Protein AF-A0AAU0KPW9-F1 (afdb_monomer_lite)

Radius of gyration: 17.03 Å; chains: 1; bounding box: 37×22×50 Å

Structure (mmCIF, N/CA/C/O backbone):
data_AF-A0AAU0KPW9-F1
#
_entry.id   AF-A0AAU0KPW9-F1
#
loop_
_atom_site.group_PDB
_atom_site.id
_atom_site.type_symbol
_atom_site.label_atom_id
_atom_site.label_alt_id
_atom_site.label_comp_id
_atom_site.label_asym_id
_atom_site.label_entity_id
_atom_site.label_seq_id
_atom_site.pdbx_PDB_ins_code
_atom_site.Cartn_x
_atom_site.Cartn_y
_atom_site.Cartn_z
_atom_site.occupancy
_atom_site.B_iso_or_equiv
_atom_site.auth_seq_id
_atom_site.auth_comp_id
_atom_site.auth_asym_id
_atom_site.auth_atom_id
_atom_site.pdbx_PDB_model_num
ATOM 1 N N . MET A 1 1 ? 4.327 8.941 6.588 1.00 88.44 1 MET A N 1
ATOM 2 C CA . MET A 1 1 ? 3.157 8.490 5.815 1.00 88.44 1 MET A CA 1
ATOM 3 C C . MET A 1 1 ? 1.865 8.760 6.574 1.00 88.44 1 MET A C 1
ATOM 5 O O . MET A 1 1 ? 1.438 7.957 7.396 1.00 88.44 1 MET A O 1
ATOM 9 N N . THR A 1 2 ? 1.278 9.927 6.325 1.00 97.00 2 THR A N 1
ATOM 10 C CA . THR A 1 2 ? -0.090 10.319 6.681 1.00 97.00 2 THR A CA 1
ATOM 11 C C . THR A 1 2 ? -1.103 9.583 5.795 1.00 97.00 2 THR A C 1
ATOM 13 O O . THR A 1 2 ? -0.727 8.916 4.828 1.00 97.00 2 THR A O 1
ATOM 16 N N . GLY A 1 3 ? -2.402 9.715 6.085 1.00 96.94 3 GLY A N 1
ATOM 17 C CA . GLY A 1 3 ? -3.450 9.180 5.209 1.00 96.94 3 GLY A CA 1
ATOM 18 C C . GLY A 1 3 ? -3.421 9.769 3.789 1.00 96.94 3 GLY A C 1
ATOM 19 O O . GLY A 1 3 ? -3.643 9.051 2.813 1.00 96.94 3 GLY A O 1
ATOM 20 N N . PHE A 1 4 ? -3.048 11.046 3.654 1.00 97.44 4 PHE A N 1
ATOM 21 C CA . PHE A 1 4 ? -2.842 11.692 2.356 1.00 97.44 4 PHE A CA 1
ATOM 22 C C . PHE A 1 4 ? -1.650 11.094 1.596 1.00 97.44 4 PHE A C 1
ATOM 24 O O . PHE A 1 4 ? -1.779 10.750 0.423 1.00 97.44 4 PHE A O 1
ATOM 31 N N . GLU A 1 5 ? -0.513 10.899 2.269 1.00 97.50 5 GLU A N 1
ATOM 32 C CA . GLU A 1 5 ? 0.670 10.274 1.662 1.00 97.50 5 GLU A CA 1
ATOM 33 C C . GLU A 1 5 ? 0.389 8.818 1.243 1.00 97.50 5 GLU A C 1
ATOM 35 O O . GLU A 1 5 ? 0.831 8.393 0.180 1.00 97.50 5 GLU A O 1
ATOM 40 N N . LEU A 1 6 ? -0.416 8.070 2.012 1.00 97.56 6 LEU A N 1
ATOM 41 C CA . LEU A 1 6 ? -0.867 6.721 1.639 1.00 97.56 6 LEU A CA 1
ATOM 42 C C . LEU A 1 6 ? -1.727 6.733 0.363 1.00 97.56 6 LEU A C 1
ATOM 44 O O . LEU A 1 6 ? -1.587 5.865 -0.498 1.00 97.56 6 LEU A O 1
ATOM 48 N N . ARG A 1 7 ? -2.604 7.733 0.214 1.00 98.06 7 ARG A N 1
ATOM 49 C CA . ARG A 1 7 ? -3.399 7.911 -1.008 1.00 98.06 7 ARG A CA 1
ATOM 50 C C . ARG A 1 7 ? -2.513 8.205 -2.218 1.00 98.06 7 ARG A C 1
ATOM 52 O O . ARG A 1 7 ? -2.770 7.661 -3.291 1.00 98.06 7 ARG A O 1
ATOM 59 N N . LEU A 1 8 ? -1.502 9.060 -2.056 1.00 97.88 8 LEU A N 1
ATOM 60 C CA . LEU A 1 8 ? -0.535 9.350 -3.116 1.00 97.88 8 LEU A CA 1
ATOM 61 C C . LEU A 1 8 ? 0.264 8.106 -3.499 1.00 97.88 8 LEU A C 1
ATOM 63 O O . LEU A 1 8 ? 0.371 7.818 -4.685 1.00 97.88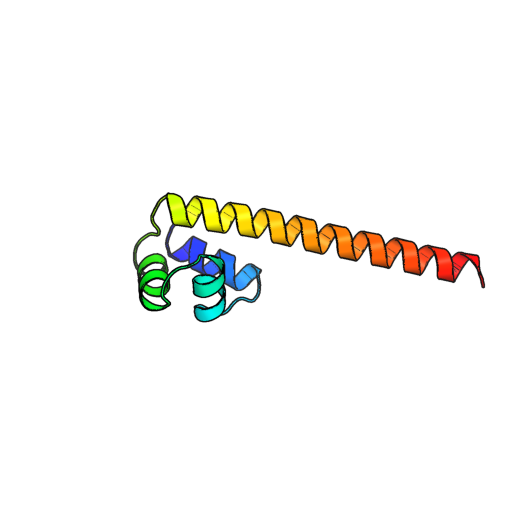 8 LEU A O 1
ATOM 67 N N . TRP A 1 9 ? 0.743 7.342 -2.515 1.00 97.31 9 TRP A N 1
ATOM 68 C CA . TRP A 1 9 ? 1.476 6.096 -2.737 1.00 97.31 9 TRP A CA 1
ATOM 69 C C . TRP A 1 9 ? 0.723 5.139 -3.666 1.00 97.31 9 TRP A C 1
ATOM 71 O O . TRP A 1 9 ? 1.243 4.791 -4.724 1.00 97.31 9 TRP A O 1
ATOM 81 N N . ARG A 1 10 ? -0.527 4.775 -3.343 1.00 97.94 10 ARG A N 1
ATOM 82 C CA . ARG A 1 10 ? -1.271 3.834 -4.197 1.00 97.94 10 ARG A CA 1
ATOM 83 C C . ARG A 1 10 ? -1.576 4.408 -5.581 1.00 97.94 10 ARG A C 1
ATOM 85 O O . ARG A 1 10 ? -1.584 3.665 -6.547 1.00 97.94 10 ARG A O 1
ATOM 92 N N . ARG A 1 11 ? -1.803 5.722 -5.701 1.00 97.56 11 ARG A N 1
ATOM 93 C CA . ARG A 1 11 ? -2.038 6.363 -7.003 1.00 97.56 11 ARG A CA 1
ATOM 94 C C . ARG A 1 11 ? -0.777 6.373 -7.860 1.00 97.56 11 ARG A C 1
ATOM 96 O O . ARG A 1 11 ? -0.887 6.202 -9.063 1.00 97.56 11 ARG A O 1
ATOM 103 N N . GLY A 1 12 ? 0.399 6.532 -7.251 1.00 95.62 12 GLY A N 1
ATOM 104 C CA . GLY A 1 12 ? 1.683 6.411 -7.944 1.00 95.62 12 GLY A CA 1
ATOM 105 C C . GLY A 1 12 ? 1.953 5.003 -8.484 1.00 95.62 12 GLY A C 1
ATOM 106 O O . GLY A 1 12 ? 2.701 4.863 -9.442 1.00 95.62 12 GLY A O 1
ATOM 107 N N . LEU A 1 13 ? 1.314 3.982 -7.905 1.00 94.75 13 LEU A N 1
ATOM 108 C CA . LEU A 1 13 ? 1.330 2.596 -8.388 1.00 94.75 13 LEU A CA 1
ATOM 109 C C . LEU A 1 13 ? 0.150 2.262 -9.321 1.00 94.75 13 LEU A C 1
ATOM 111 O O . LEU A 1 13 ? -0.020 1.107 -9.693 1.00 94.75 13 LEU A O 1
ATOM 115 N N . ASP A 1 14 ? -0.685 3.248 -9.660 1.00 96.44 14 ASP A N 1
ATOM 116 C CA . ASP A 1 14 ? -1.948 3.075 -10.392 1.00 96.44 14 ASP A CA 1
ATOM 117 C C . ASP A 1 14 ? -2.932 2.080 -9.738 1.00 96.44 14 ASP A C 1
ATOM 119 O O . ASP A 1 14 ? -3.658 1.325 -10.381 1.00 96.44 14 ASP A O 1
ATOM 123 N N . TRP A 1 15 ? -2.961 2.052 -8.404 1.00 97.75 15 TRP A N 1
ATOM 124 C CA . TRP A 1 15 ? -3.816 1.149 -7.638 1.00 97.75 15 TRP A CA 1
ATOM 125 C C . TRP A 1 15 ? -5.124 1.808 -7.183 1.00 97.75 15 TRP A C 1
ATOM 127 O O . TRP A 1 15 ? -5.181 2.934 -6.654 1.00 97.75 15 TRP A O 1
ATOM 137 N N . THR A 1 16 ? -6.202 1.031 -7.294 1.00 98.38 16 THR A N 1
ATOM 138 C CA . THR A 1 16 ? -7.486 1.317 -6.646 1.00 98.38 16 THR A CA 1
ATOM 139 C C . THR A 1 16 ? -7.376 1.155 -5.125 1.00 98.38 16 THR A C 1
ATOM 141 O O . THR A 1 16 ? -6.389 0.632 -4.599 1.00 98.38 16 THR A O 1
ATOM 144 N N . GLN A 1 17 ? -8.380 1.626 -4.377 1.00 98.38 17 GLN A N 1
ATOM 145 C CA . GLN A 1 17 ? -8.402 1.408 -2.924 1.00 98.38 17 GLN A CA 1
ATOM 146 C C . GLN A 1 17 ? -8.557 -0.082 -2.594 1.00 98.38 17 GLN A C 1
ATOM 148 O O . GLN A 1 17 ? -7.999 -0.551 -1.609 1.00 98.38 17 GLN A O 1
ATOM 153 N N . GLU A 1 18 ? -9.290 -0.814 -3.428 1.00 98.56 18 GLU A N 1
ATOM 154 C CA . GLU A 1 18 ? -9.520 -2.251 -3.337 1.00 98.56 18 GLU A CA 1
ATOM 155 C C . GLU A 1 18 ? -8.210 -3.018 -3.515 1.00 98.56 18 GLU A C 1
ATOM 157 O O . GLU A 1 18 ? -7.853 -3.810 -2.645 1.00 98.56 18 GLU A O 1
ATOM 162 N N . ARG A 1 19 ? -7.447 -2.706 -4.571 1.00 98.19 19 ARG A N 1
ATOM 163 C CA . ARG A 1 19 ? -6.146 -3.333 -4.833 1.00 98.19 19 ARG A CA 1
ATOM 164 C C . ARG A 1 19 ? -5.139 -3.044 -3.724 1.00 98.19 19 ARG A C 1
ATOM 166 O O . ARG A 1 19 ? -4.454 -3.942 -3.252 1.00 98.19 19 ARG A O 1
ATOM 173 N N . ALA A 1 20 ? -5.074 -1.796 -3.266 1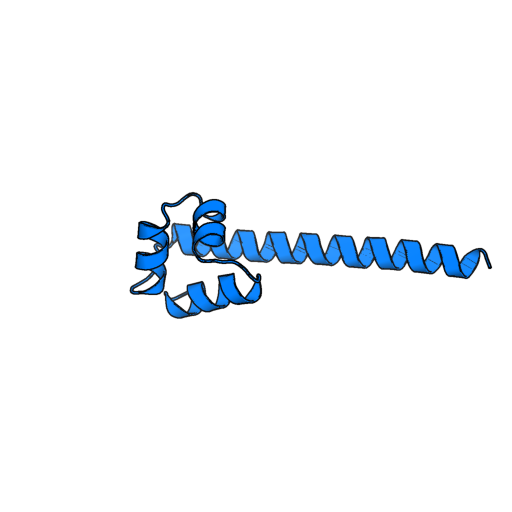.00 98.06 20 ALA A N 1
ATOM 174 C CA . ALA A 1 20 ? -4.184 -1.424 -2.172 1.00 98.06 20 ALA A CA 1
ATOM 175 C C . ALA A 1 20 ? -4.565 -2.107 -0.845 1.00 98.06 20 ALA A C 1
ATOM 177 O O . ALA A 1 20 ? -3.687 -2.461 -0.060 1.00 98.06 20 ALA A O 1
ATOM 178 N N . ALA A 1 21 ? -5.862 -2.303 -0.584 1.00 98.44 21 ALA A N 1
ATOM 179 C CA . ALA A 1 21 ? -6.333 -3.037 0.587 1.00 98.44 21 ALA A CA 1
ATOM 180 C C . ALA A 1 21 ? -5.959 -4.526 0.512 1.00 98.44 21 ALA A C 1
ATOM 182 O O . ALA A 1 21 ? -5.480 -5.075 1.503 1.00 98.44 21 ALA A O 1
ATOM 183 N N . GLU A 1 22 ? -6.127 -5.140 -0.662 1.00 98.31 22 GLU A N 1
ATOM 184 C CA . GLU A 1 22 ? -5.726 -6.519 -0.950 1.00 98.31 22 GLU A CA 1
ATOM 185 C C . GLU A 1 22 ? -4.223 -6.731 -0.719 1.00 98.31 22 GLU A C 1
ATOM 187 O O . GLU A 1 22 ? -3.848 -7.586 0.079 1.00 98.31 22 GLU A O 1
ATOM 192 N N . GLU A 1 23 ? -3.366 -5.903 -1.325 1.00 97.62 23 GLU A N 1
ATOM 193 C CA . GLU A 1 23 ? -1.903 -6.011 -1.188 1.00 97.62 23 GLU A CA 1
ATOM 194 C C . GLU A 1 23 ? -1.422 -5.788 0.253 1.00 97.62 23 GLU A C 1
ATOM 196 O O . GLU A 1 23 ? -0.447 -6.392 0.697 1.00 97.62 23 GLU A O 1
ATOM 201 N N . LEU A 1 24 ? -2.120 -4.945 1.019 1.00 96.75 24 LEU A N 1
ATOM 202 C CA . LEU A 1 24 ? -1.828 -4.738 2.439 1.00 96.75 24 LEU A CA 1
ATOM 203 C C . LEU A 1 24 ? -2.455 -5.800 3.355 1.00 96.75 24 LEU A C 1
ATOM 205 O O . LEU A 1 24 ? -2.236 -5.746 4.567 1.00 96.75 24 LEU A O 1
ATOM 209 N N . GLY A 1 25 ? -3.246 -6.734 2.819 1.00 97.38 25 GLY A N 1
ATOM 210 C CA . GLY A 1 25 ? -3.914 -7.778 3.596 1.00 97.38 25 GLY A CA 1
ATOM 211 C C . GLY A 1 25 ? -4.951 -7.233 4.582 1.00 97.38 25 GLY A C 1
ATOM 212 O O . GLY A 1 25 ? -5.115 -7.768 5.680 1.00 97.38 25 GLY A O 1
ATOM 213 N N . VAL A 1 26 ? -5.634 -6.138 4.237 1.00 97.75 26 VAL A N 1
ATOM 214 C CA . VAL A 1 26 ? -6.645 -5.495 5.090 1.00 97.75 26 VAL A CA 1
ATOM 215 C C . VAL A 1 26 ? -7.981 -5.351 4.369 1.00 97.75 26 VAL A C 1
ATOM 217 O O . VAL A 1 2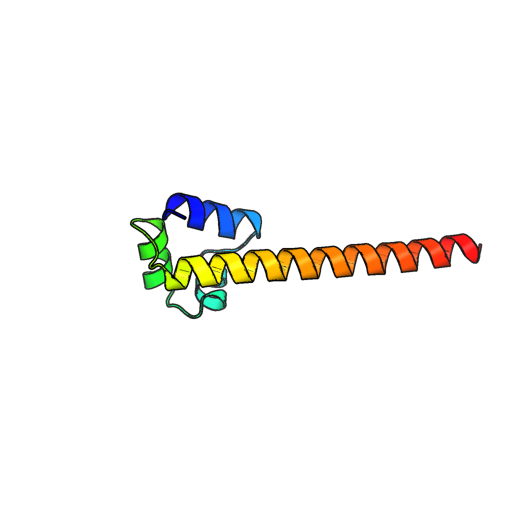6 ? -8.064 -5.336 3.148 1.00 97.75 26 VAL A O 1
ATOM 220 N N . SER A 1 27 ? -9.065 -5.177 5.129 1.00 98.44 27 SER A N 1
ATOM 221 C CA . SER A 1 27 ? -10.362 -4.865 4.519 1.00 98.44 27 SER A CA 1
ATOM 222 C C . SER A 1 27 ? -10.354 -3.491 3.831 1.00 98.44 27 SER A C 1
ATOM 224 O O . SER A 1 27 ? -9.709 -2.550 4.308 1.00 98.44 27 SER A O 1
ATOM 226 N N . LEU A 1 28 ? -11.172 -3.325 2.785 1.00 98.50 28 LEU A N 1
ATOM 227 C CA . LEU A 1 28 ? -11.386 -2.028 2.125 1.00 98.50 28 LEU A CA 1
ATOM 228 C C . LEU A 1 28 ? -11.819 -0.935 3.116 1.00 98.50 28 LEU A C 1
ATOM 230 O O . LEU A 1 28 ? -11.382 0.212 3.025 1.00 98.50 28 LEU A O 1
ATOM 234 N N . ARG A 1 29 ? -12.659 -1.286 4.101 1.00 98.25 29 ARG A N 1
ATOM 235 C CA . ARG A 1 29 ? -13.086 -0.368 5.170 1.00 98.25 29 ARG A CA 1
ATOM 236 C C . ARG A 1 29 ? -11.887 0.135 5.974 1.00 98.25 29 ARG A C 1
ATOM 238 O O . ARG A 1 29 ? -11.780 1.335 6.224 1.00 98.25 29 ARG A O 1
ATOM 245 N N . THR A 1 30 ? -10.995 -0.772 6.371 1.00 98.31 30 THR A N 1
ATOM 246 C CA . THR A 1 30 ? -9.769 -0.438 7.104 1.00 98.31 30 THR A CA 1
ATOM 247 C C . THR A 1 30 ? -8.885 0.487 6.276 1.00 98.31 30 THR A C 1
ATOM 249 O O . THR A 1 30 ? -8.456 1.525 6.776 1.00 98.31 30 THR A O 1
ATOM 252 N N . TYR A 1 31 ? -8.683 0.161 4.999 1.00 98.25 31 TYR A N 1
ATOM 253 C CA . TYR A 1 31 ? -7.881 0.979 4.094 1.00 98.25 31 TYR A CA 1
ATOM 254 C C . TYR A 1 31 ? -8.447 2.401 3.937 1.00 98.25 31 TYR A C 1
ATOM 256 O O . TYR A 1 31 ? -7.727 3.385 4.114 1.00 98.25 31 TYR A O 1
ATOM 264 N N . LYS A 1 32 ? -9.764 2.538 3.719 1.00 98.31 32 LYS A N 1
ATOM 265 C CA . LYS A 1 32 ? -10.446 3.847 3.678 1.00 98.31 32 LYS A CA 1
ATOM 266 C C . LYS A 1 32 ? -10.263 4.633 4.981 1.00 98.31 32 LYS A C 1
ATOM 268 O O . LYS A 1 32 ? -10.042 5.842 4.946 1.00 98.31 32 LYS A O 1
ATOM 273 N N . SER A 1 33 ? -10.308 3.961 6.134 1.00 98.19 33 SER A N 1
ATOM 274 C CA . SER A 1 33 ? -10.031 4.607 7.422 1.00 98.19 33 SER A CA 1
ATOM 275 C C . SER A 1 33 ? -8.585 5.094 7.540 1.00 98.19 33 SER A C 1
ATOM 277 O O . SER A 1 33 ? -8.361 6.117 8.186 1.00 98.19 33 SER A O 1
ATOM 279 N N . TYR A 1 34 ? -7.614 4.386 6.960 1.00 97.88 34 TYR A N 1
ATOM 280 C CA . TYR A 1 34 ? -6.217 4.817 6.963 1.00 97.88 34 TYR A CA 1
ATOM 281 C C . TYR A 1 34 ? -6.008 6.088 6.142 1.00 97.88 34 TYR A C 1
ATOM 283 O O . TYR A 1 34 ? -5.338 6.996 6.625 1.00 97.88 34 TYR A O 1
ATOM 291 N N . GLU A 1 35 ? -6.621 6.191 4.958 1.00 97.44 35 GLU A N 1
ATOM 292 C CA . GLU A 1 35 ? -6.529 7.407 4.137 1.00 97.44 35 GLU A CA 1
ATOM 293 C C . GLU A 1 35 ? -7.173 8.632 4.797 1.00 97.44 35 GLU A C 1
ATOM 295 O O . GLU A 1 35 ? -6.667 9.741 4.654 1.00 97.44 35 GLU A O 1
ATOM 300 N N . ASN A 1 36 ? -8.291 8.445 5.503 1.00 96.75 36 ASN A N 1
ATOM 301 C CA . ASN A 1 36 ? -9.043 9.554 6.099 1.00 96.75 36 ASN A CA 1
ATOM 302 C C . ASN A 1 36 ? -8.491 10.014 7.454 1.00 96.75 36 ASN A C 1
ATOM 304 O O . ASN A 1 36 ? -8.783 11.125 7.887 1.00 96.75 36 ASN A O 1
ATOM 308 N N . LYS A 1 37 ? -7.756 9.147 8.154 1.00 94.50 37 LYS A N 1
ATOM 309 C CA . LYS A 1 37 ? -7.170 9.439 9.466 1.00 94.50 37 LYS A CA 1
ATOM 310 C C . LYS A 1 37 ? -5.653 9.313 9.359 1.00 94.50 37 LYS A C 1
ATOM 312 O O . LYS A 1 37 ? -4.989 10.149 8.752 1.00 94.50 37 LYS A O 1
ATOM 317 N N . ALA A 1 38 ? -5.110 8.240 9.916 1.00 93.25 38 ALA A N 1
ATOM 318 C CA . ALA A 1 38 ? -3.721 7.868 9.767 1.00 93.25 38 ALA A CA 1
ATOM 319 C C . ALA A 1 38 ? -3.601 6.336 9.750 1.00 93.25 38 ALA A C 1
ATOM 321 O O . ALA A 1 38 ? -4.294 5.659 10.522 1.00 93.25 38 ALA A O 1
ATOM 322 N N . PRO A 1 39 ? -2.734 5.770 8.896 1.00 95.94 39 PRO A N 1
ATOM 323 C CA . PRO A 1 39 ? -2.392 4.358 8.956 1.00 95.94 39 PRO A CA 1
ATOM 324 C C . PRO A 1 39 ? -1.639 4.017 10.247 1.00 95.94 39 PRO A C 1
ATOM 326 O O . PRO A 1 39 ? -0.882 4.821 10.789 1.00 95.94 39 PRO A O 1
ATOM 329 N N . LYS A 1 40 ? -1.799 2.776 10.719 1.00 96.12 40 LYS A N 1
ATOM 330 C CA . LYS A 1 40 ? -0.939 2.224 11.776 1.00 96.12 40 LYS A CA 1
ATOM 331 C C . LYS A 1 40 ? 0.497 2.081 11.261 1.00 96.12 40 LYS A C 1
ATOM 333 O O . LYS A 1 40 ? 0.706 1.839 10.074 1.00 96.12 40 LYS A O 1
ATOM 338 N N . LYS A 1 41 ? 1.484 2.118 12.164 1.00 96.75 41 LYS A N 1
ATOM 339 C CA . LYS A 1 41 ? 2.912 1.973 11.817 1.00 96.75 41 LYS A CA 1
ATOM 340 C C . LYS A 1 41 ? 3.209 0.713 10.989 1.00 96.75 41 LYS A C 1
ATOM 342 O O . LYS A 1 41 ? 4.000 0.775 10.057 1.00 96.75 41 LYS A O 1
ATOM 347 N N . THR A 1 42 ? 2.534 -0.399 11.275 1.00 96.94 42 THR A N 1
ATOM 348 C CA . THR A 1 42 ? 2.665 -1.650 10.509 1.00 96.94 42 THR A CA 1
ATOM 349 C C . THR A 1 42 ? 2.216 -1.504 9.054 1.00 96.94 42 THR A C 1
ATOM 351 O O . THR A 1 42 ? 2.921 -1.951 8.158 1.00 96.94 42 THR A O 1
ATOM 354 N N . ALA A 1 43 ? 1.097 -0.819 8.804 1.00 96.31 43 ALA A N 1
ATOM 355 C CA . ALA A 1 43 ? 0.610 -0.555 7.450 1.00 96.31 43 ALA A CA 1
ATOM 356 C C . ALA A 1 43 ? 1.547 0.383 6.674 1.00 96.31 43 ALA A C 1
ATOM 358 O O . ALA A 1 43 ? 1.725 0.211 5.474 1.00 96.31 43 ALA A O 1
ATOM 359 N N . ILE A 1 44 ? 2.182 1.343 7.358 1.00 97.75 44 ILE A N 1
ATOM 360 C CA . ILE A 1 44 ? 3.188 2.222 6.743 1.00 97.75 44 ILE A CA 1
ATOM 361 C C . ILE A 1 44 ? 4.394 1.408 6.267 1.00 97.75 44 ILE A C 1
ATOM 363 O O . ILE A 1 44 ? 4.801 1.548 5.118 1.00 97.75 44 ILE A O 1
ATOM 367 N N . ILE A 1 45 ? 4.938 0.544 7.129 1.00 97.94 45 ILE A N 1
ATOM 368 C CA . ILE A 1 45 ? 6.091 -0.302 6.789 1.00 97.94 45 ILE A CA 1
ATOM 369 C C . ILE A 1 45 ? 5.740 -1.243 5.630 1.00 97.94 45 ILE A C 1
ATOM 371 O O . ILE A 1 45 ? 6.520 -1.367 4.691 1.00 97.94 45 ILE A O 1
ATOM 375 N N . ALA A 1 46 ? 4.553 -1.857 5.656 1.00 97.62 46 ALA A N 1
ATOM 376 C CA . ALA A 1 46 ? 4.088 -2.722 4.575 1.00 97.62 46 ALA A CA 1
ATOM 377 C C . ALA A 1 46 ? 3.973 -1.969 3.236 1.00 97.62 46 ALA A C 1
ATOM 379 O O . ALA A 1 46 ? 4.483 -2.443 2.226 1.00 97.62 46 ALA A O 1
ATOM 380 N N . ALA A 1 47 ? 3.385 -0.768 3.229 1.00 97.50 47 ALA A N 1
ATOM 381 C CA . ALA A 1 47 ? 3.282 0.055 2.022 1.00 97.50 47 ALA A CA 1
ATOM 382 C C . ALA A 1 47 ? 4.660 0.457 1.464 1.00 97.50 47 ALA A C 1
ATOM 384 O O . ALA A 1 47 ? 4.881 0.415 0.254 1.00 97.50 47 ALA A O 1
ATOM 385 N N . GLN A 1 48 ? 5.612 0.797 2.338 1.00 97.06 48 GLN A N 1
ATOM 386 C CA . GLN A 1 48 ? 6.990 1.103 1.939 1.00 97.06 48 GLN A CA 1
ATOM 387 C C . GLN A 1 48 ? 7.703 -0.122 1.356 1.00 97.06 48 GLN A C 1
ATOM 389 O O . GLN A 1 48 ? 8.343 -0.013 0.313 1.00 97.06 48 GLN A O 1
ATOM 394 N N . ALA A 1 49 ? 7.562 -1.289 1.988 1.00 97.25 49 ALA A N 1
ATOM 395 C CA . ALA A 1 49 ? 8.129 -2.536 1.483 1.00 97.25 49 ALA A CA 1
ATOM 396 C C . ALA A 1 49 ? 7.556 -2.904 0.103 1.00 97.25 49 ALA A C 1
ATOM 398 O O . ALA A 1 49 ? 8.311 -3.269 -0.797 1.00 97.25 49 ALA A O 1
ATOM 399 N N . LEU A 1 50 ? 6.243 -2.736 -0.088 1.00 96.31 50 LEU A N 1
ATOM 400 C CA . LEU A 1 50 ? 5.585 -2.926 -1.382 1.00 96.31 50 LEU A CA 1
ATOM 401 C C . LEU A 1 50 ? 6.126 -1.957 -2.438 1.00 96.31 50 LEU A C 1
ATOM 403 O O . LEU A 1 50 ? 6.481 -2.398 -3.523 1.00 96.31 50 LEU A O 1
ATOM 407 N N . ALA A 1 51 ? 6.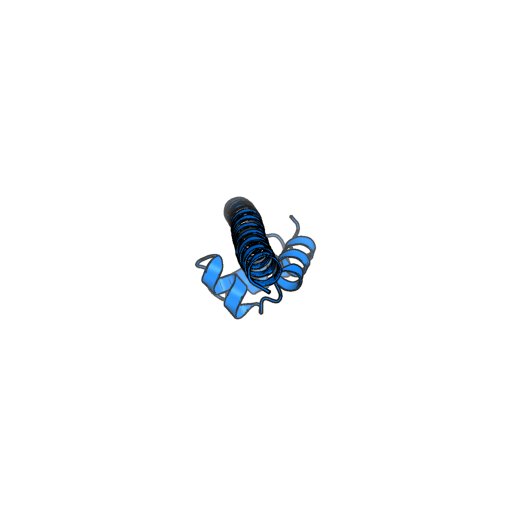275 -0.667 -2.119 1.00 95.12 51 ALA A N 1
ATOM 408 C CA . ALA A 1 51 ? 6.834 0.310 -3.058 1.00 95.12 51 ALA A CA 1
ATOM 409 C C . ALA A 1 51 ? 8.242 -0.081 -3.541 1.00 95.12 51 ALA A C 1
ATOM 411 O O . ALA A 1 51 ? 8.538 0.008 -4.730 1.00 95.12 51 ALA A O 1
ATOM 412 N N . VAL A 1 52 ? 9.100 -0.548 -2.627 1.00 94.75 52 VAL A N 1
ATOM 413 C CA . VAL A 1 52 ? 10.445 -1.033 -2.975 1.00 94.75 52 VAL A CA 1
ATOM 414 C C . VAL A 1 52 ? 10.364 -2.276 -3.859 1.00 94.75 52 VAL A C 1
ATOM 416 O O . VAL A 1 52 ? 11.092 -2.367 -4.845 1.00 94.75 52 VAL A O 1
ATOM 419 N N . ARG A 1 53 ? 9.464 -3.216 -3.551 1.00 94.56 53 ARG A N 1
ATOM 420 C CA . ARG A 1 53 ? 9.251 -4.416 -4.369 1.00 94.56 53 ARG A CA 1
ATOM 421 C C . ARG A 1 53 ? 8.8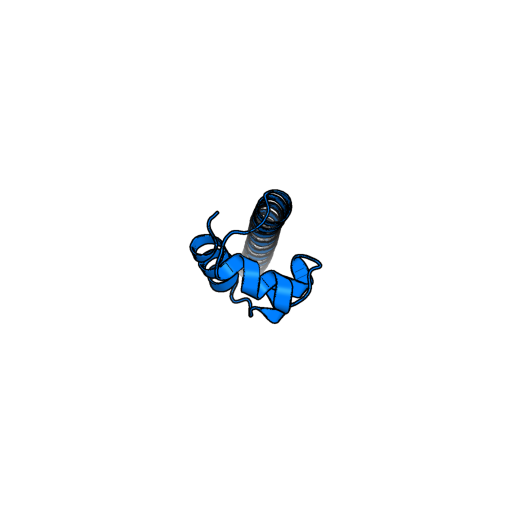33 -4.061 -5.799 1.00 94.56 53 ARG A C 1
ATOM 423 O O . ARG A 1 53 ? 9.426 -4.592 -6.733 1.00 94.56 53 ARG A O 1
ATOM 430 N N . GLU A 1 54 ? 7.872 -3.155 -5.975 1.00 92.81 54 GLU A N 1
ATOM 431 C CA . GLU A 1 54 ? 7.415 -2.722 -7.307 1.00 92.81 54 GLU A CA 1
ATOM 432 C C . GLU A 1 54 ? 8.519 -1.990 -8.085 1.00 92.81 54 GLU A C 1
ATOM 434 O O . GLU A 1 54 ? 8.717 -2.215 -9.283 1.00 92.81 54 GLU A O 1
ATOM 439 N N . LEU A 1 55 ? 9.306 -1.155 -7.401 1.00 90.94 55 LEU A N 1
ATOM 440 C CA . LEU A 1 55 ? 10.456 -0.488 -8.010 1.00 90.94 55 LEU A CA 1
ATOM 441 C C . LEU A 1 55 ? 11.509 -1.499 -8.492 1.00 90.94 55 LEU A C 1
ATOM 443 O O . LEU A 1 55 ? 12.062 -1.363 -9.581 1.00 90.94 55 LEU A O 1
ATOM 447 N N . LEU A 1 56 ? 11.794 -2.534 -7.701 1.00 91.31 56 LEU A N 1
ATOM 448 C CA . LEU A 1 56 ? 12.717 -3.594 -8.108 1.00 91.31 56 LEU A CA 1
ATOM 449 C C . LEU A 1 56 ? 12.164 -4.404 -9.287 1.00 91.31 56 LEU A C 1
ATOM 451 O O . LEU A 1 56 ? 12.903 -4.673 -10.232 1.00 91.31 56 LEU A O 1
ATOM 455 N N . ALA A 1 57 ? 10.875 -4.750 -9.262 1.00 88.62 57 ALA A N 1
ATOM 456 C CA . ALA A 1 57 ? 10.227 -5.502 -10.335 1.00 88.62 57 ALA A CA 1
ATOM 457 C C . ALA A 1 57 ? 10.265 -4.746 -11.675 1.00 88.62 57 ALA A C 1
ATOM 459 O O . ALA A 1 57 ? 10.666 -5.309 -12.694 1.00 88.62 57 ALA A O 1
ATOM 460 N N . SER A 1 58 ? 9.926 -3.456 -11.663 1.00 85.75 58 SER A N 1
ATOM 461 C CA . SER A 1 58 ? 9.978 -2.602 -12.857 1.00 85.75 58 SER A CA 1
ATOM 462 C C . SER A 1 58 ? 11.401 -2.427 -13.403 1.00 85.75 58 SER A C 1
ATOM 464 O O . SER A 1 58 ? 11.613 -2.531 -14.610 1.00 85.75 58 SER A O 1
ATOM 466 N N . ASN A 1 59 ? 12.403 -2.250 -12.537 1.00 81.88 59 ASN A N 1
ATOM 467 C CA . ASN A 1 59 ? 13.805 -2.153 -12.961 1.00 81.88 59 ASN A CA 1
ATOM 468 C C . ASN A 1 59 ? 14.341 -3.451 -13.592 1.00 81.88 59 ASN A C 1
ATOM 470 O O . ASN A 1 59 ? 15.168 -3.402 -14.508 1.00 81.88 59 ASN A O 1
ATOM 474 N N . LEU A 1 60 ? 13.901 -4.617 -13.112 1.00 76.00 60 LEU A N 1
ATOM 475 C CA . LEU A 1 60 ? 14.273 -5.902 -13.708 1.00 76.00 60 LEU A CA 1
ATOM 476 C C . LEU A 1 60 ? 13.661 -6.072 -15.105 1.00 76.00 60 LEU A C 1
ATOM 478 O O . LEU A 1 60 ? 14.356 -6.532 -16.014 1.00 76.00 60 LEU A O 1
ATOM 482 N N . ASP A 1 61 ? 12.408 -5.653 -15.301 1.00 77.69 61 ASP A N 1
ATOM 483 C CA . ASP A 1 61 ? 11.752 -5.747 -16.609 1.00 77.69 61 ASP A CA 1
ATOM 484 C C . ASP A 1 61 ? 12.405 -4.831 -17.657 1.00 77.69 61 ASP A C 1
ATOM 486 O O . ASP A 1 61 ? 12.727 -5.281 -18.759 1.00 77.69 61 ASP A O 1
ATOM 490 N N . VAL A 1 62 ? 12.718 -3.581 -17.295 1.00 72.94 62 VAL A N 1
ATOM 491 C CA . VAL A 1 62 ? 13.422 -2.642 -18.190 1.00 72.94 62 VAL A CA 1
ATOM 492 C C . VAL A 1 62 ? 14.786 -3.195 -18.615 1.00 72.94 62 VAL A C 1
ATOM 494 O O . VAL A 1 62 ? 15.131 -3.155 -19.799 1.00 72.94 62 VAL A O 1
ATOM 497 N N . ASN A 1 63 ? 15.551 -3.775 -17.685 1.00 77.12 63 ASN A N 1
ATOM 498 C CA . ASN A 1 63 ? 16.837 -4.397 -18.012 1.00 77.12 63 ASN A CA 1
ATOM 499 C C . ASN A 1 63 ? 16.679 -5.593 -18.962 1.00 77.12 63 ASN A C 1
ATOM 501 O O . ASN A 1 63 ? 17.440 -5.723 -19.923 1.00 77.12 63 ASN A O 1
ATOM 505 N N . ALA A 1 64 ? 15.677 -6.447 -18.743 1.00 77.75 64 ALA A N 1
ATOM 506 C CA . ALA A 1 64 ? 15.400 -7.574 -19.629 1.00 77.75 64 ALA A CA 1
ATOM 507 C C . ALA A 1 64 ? 14.987 -7.112 -21.040 1.00 77.75 64 ALA A C 1
ATOM 509 O O . ALA A 1 64 ? 15.453 -7.670 -22.036 1.00 77.75 64 ALA A O 1
ATOM 510 N N . GLN A 1 65 ? 14.151 -6.074 -21.149 1.00 77.19 65 GLN A N 1
ATOM 511 C CA . GLN A 1 65 ? 13.778 -5.469 -22.432 1.00 77.19 65 GLN A CA 1
ATOM 512 C C . GLN A 1 65 ? 14.986 -4.869 -23.157 1.00 77.19 65 GLN A C 1
ATOM 514 O O . GLN A 1 65 ? 15.157 -5.101 -24.353 1.00 77.19 65 GLN A O 1
ATOM 519 N N . TYR A 1 66 ? 15.860 -4.164 -22.438 1.00 79.19 66 TYR A N 1
ATOM 520 C CA . TYR A 1 66 ? 17.080 -3.591 -22.998 1.00 79.19 66 TYR A CA 1
ATOM 521 C C . TYR A 1 66 ? 18.031 -4.657 -23.556 1.00 79.19 66 TYR A C 1
ATOM 523 O O . TYR A 1 66 ? 18.546 -4.509 -24.666 1.00 79.19 66 TYR A O 1
ATOM 531 N N . LEU A 1 67 ? 18.235 -5.757 -22.825 1.00 83.50 67 LEU A N 1
ATOM 532 C CA . LEU A 1 67 ? 19.060 -6.876 -23.288 1.00 83.50 67 LEU A CA 1
ATOM 533 C C . LEU A 1 67 ? 18.468 -7.544 -24.537 1.00 83.50 67 LEU A C 1
ATOM 535 O O . LEU A 1 67 ? 19.207 -7.833 -25.479 1.00 83.50 67 LEU A O 1
ATOM 539 N N . ARG A 1 68 ? 17.141 -7.728 -24.586 1.00 83.12 68 ARG A N 1
ATOM 540 C CA . ARG A 1 68 ? 16.442 -8.221 -25.786 1.00 83.12 68 ARG A CA 1
ATOM 541 C C . ARG A 1 68 ? 16.642 -7.285 -26.980 1.00 83.12 68 ARG A C 1
ATOM 543 O O . ARG A 1 68 ? 17.002 -7.753 -28.054 1.00 83.12 68 ARG A O 1
ATOM 550 N N . MET A 1 69 ? 16.479 -5.976 -26.780 1.00 79.50 69 MET A N 1
ATOM 551 C CA . MET A 1 69 ? 16.674 -4.970 -27.830 1.00 79.50 69 MET A CA 1
ATOM 552 C C . MET A 1 69 ? 18.112 -4.979 -28.367 1.00 79.50 69 MET A C 1
ATOM 554 O O . MET A 1 69 ? 18.325 -4.966 -29.576 1.00 79.50 69 MET A O 1
ATOM 558 N N . LYS A 1 70 ? 19.109 -5.061 -27.476 1.00 82.62 70 LYS A N 1
ATOM 559 C CA . LYS A 1 70 ? 20.526 -5.130 -27.862 1.00 82.62 70 LYS A CA 1
ATOM 560 C C . LYS A 1 70 ? 20.863 -6.354 -28.710 1.00 82.62 70 LYS A C 1
ATOM 562 O O . LYS A 1 70 ? 21.576 -6.208 -29.695 1.00 82.62 70 LYS A O 1
ATOM 567 N N . MET A 1 71 ? 20.342 -7.530 -28.359 1.00 78.12 71 MET A N 1
ATOM 568 C CA . MET A 1 71 ? 20.590 -8.750 -2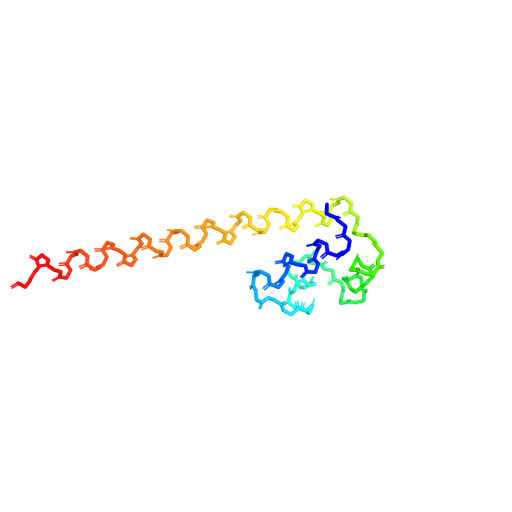9.137 1.00 78.12 71 MET A CA 1
ATOM 569 C C . MET A 1 71 ? 19.961 -8.692 -30.534 1.00 78.12 71 MET A C 1
ATOM 571 O O . MET A 1 71 ? 20.575 -9.160 -31.486 1.00 78.12 71 MET A O 1
ATOM 575 N N . VAL A 1 72 ? 18.778 -8.083 -30.679 1.00 77.31 72 VAL A N 1
ATOM 576 C CA . VAL A 1 72 ? 18.123 -7.907 -31.989 1.00 77.31 72 VAL A CA 1
ATOM 577 C C . VAL A 1 72 ? 18.943 -6.995 -32.907 1.00 77.31 72 VAL A C 1
ATOM 579 O O . VAL A 1 72 ? 19.084 -7.295 -34.086 1.00 77.31 72 VAL A O 1
ATOM 582 N N . ILE A 1 73 ? 19.537 -5.924 -32.371 1.00 74.06 73 ILE A N 1
ATOM 583 C CA . ILE A 1 73 ? 20.376 -4.994 -33.148 1.00 74.06 73 ILE A CA 1
ATOM 584 C C . ILE A 1 73 ? 21.705 -5.637 -33.581 1.00 74.06 73 ILE A C 1
ATOM 586 O O . ILE A 1 73 ? 22.258 -5.254 -34.602 1.00 74.06 73 ILE A O 1
ATOM 590 N N . GLN A 1 74 ? 22.233 -6.609 -32.832 1.00 65.00 74 GLN A N 1
ATOM 591 C CA . GLN A 1 74 ? 23.500 -7.280 -33.165 1.00 65.00 74 GLN A CA 1
ATOM 592 C C . GLN A 1 74 ? 23.362 -8.419 -34.190 1.00 65.00 74 GLN A C 1
ATOM 594 O O . GLN A 1 74 ? 24.380 -8.937 -34.644 1.00 65.00 74 GLN A O 1
ATOM 599 N N . LEU A 1 75 ? 22.137 -8.834 -34.528 1.00 58.47 75 LEU A N 1
ATOM 600 C CA . LEU A 1 75 ? 21.854 -9.936 -35.458 1.00 58.47 75 LEU A CA 1
ATOM 601 C C . LEU A 1 75 ? 21.287 -9.471 -36.814 1.00 58.47 75 LEU A C 1
ATOM 603 O O . LEU A 1 75 ? 20.951 -10.321 -37.639 1.00 58.47 75 LEU A O 1
ATOM 607 N N . GLY A 1 76 ? 21.170 -8.159 -37.039 1.00 49.53 76 GLY A N 1
ATOM 608 C CA . GLY A 1 76 ? 20.795 -7.546 -38.321 1.00 49.53 76 GLY A CA 1
ATOM 609 C C . GLY A 1 76 ? 21.954 -6.773 -38.928 1.00 49.53 76 GLY A C 1
ATOM 610 O O . GLY A 1 76 ? 22.014 -6.727 -40.174 1.00 49.53 76 GLY A O 1
#

Sequence (76 aa):
MTGFELRLWRRGLDWTQERAAEELGVSLRTYKSYENKAPKKTAIIAAQALAVRELLASNLDVNAQYLRMKMVIQLG

pLDDT: mean 91.35, std 10.28, range [49.53, 98.56]

Secondary structure (DSSP, 8-state):
--HHHHHHHHHHTT--HHHHHHHTTS-HHHHHHHHHS---HHHHHHHHHHHHHHHHHHHHHHHHHHHHHHHHHHT-

Foldseek 3Di:
DALCVLVVLCVVVVHDLCRLCVQLVHDSVLSVVCNVGNDDPSSVVSSVVVSVVVVVVVVVVVVVVVVVVVVVVVVD